Protein AF-A0A835SSF7-F1 (afdb_monomer_lite)

Sequence (180 aa):
MASPNNASATTAGLLLPDEQQIRDIALAAVKESGMYVKDDWVRDFIAESVVADVTDAGPPASGDDCYARFSALLLEQLPQVEDEEVRDFATALAARLAAAIEELAAEQRRLAGSDGEEDQDGPIGGCVMCGRQMPLTFHHLIPRDVHAKYKRRALTAEQLNRGIDVCRPCHSAIHRTYDN

Structure (mmCIF, N/CA/C/O backbone):
data_AF-A0A835SSF7-F1
#
_entry.id   AF-A0A835SSF7-F1
#
loop_
_atom_site.group_PDB
_atom_site.id
_atom_site.type_symbol
_atom_site.label_atom_id
_atom_site.label_alt_id
_atom_site.label_comp_id
_atom_site.label_asym_id
_atom_site.label_entity_id
_atom_site.label_seq_id
_atom_site.pdbx_PDB_ins_code
_atom_site.Cartn_x
_atom_site.Cartn_y
_atom_site.Cartn_z
_atom_site.occupancy
_atom_site.B_iso_or_equiv
_atom_site.auth_seq_id
_atom_site.auth_comp_id
_atom_site.auth_asym_id
_atom_site.auth_atom_id
_atom_site.pdbx_PDB_model_num
ATOM 1 N N . MET A 1 1 ? 10.027 33.181 17.110 1.00 38.50 1 MET A N 1
ATOM 2 C CA . MET A 1 1 ? 8.762 33.246 16.351 1.00 38.50 1 MET A CA 1
ATOM 3 C C . MET A 1 1 ? 8.755 32.051 15.421 1.00 38.50 1 MET A C 1
ATOM 5 O O . MET A 1 1 ? 9.514 32.033 14.463 1.00 38.50 1 MET A O 1
ATOM 9 N N . ALA A 1 2 ? 8.041 31.001 15.822 1.00 34.28 2 ALA A N 1
ATOM 10 C CA . ALA A 1 2 ? 7.960 29.743 15.095 1.00 34.28 2 ALA A CA 1
ATOM 11 C C . ALA A 1 2 ? 7.077 29.917 13.852 1.00 34.28 2 ALA A C 1
ATOM 13 O O . ALA A 1 2 ? 6.010 30.517 13.938 1.00 34.28 2 ALA A O 1
ATOM 14 N N . SER A 1 3 ? 7.525 29.393 12.716 1.00 32.56 3 SER A N 1
ATOM 15 C CA . SER A 1 3 ? 6.658 29.062 11.585 1.00 32.56 3 SER A CA 1
ATOM 16 C C . SER A 1 3 ? 6.584 27.541 11.508 1.00 32.56 3 SER A C 1
ATOM 18 O O . SER A 1 3 ? 7.625 26.923 11.281 1.00 32.56 3 SER A O 1
ATOM 20 N N . PRO A 1 4 ? 5.415 26.915 11.699 1.00 43.25 4 PRO A N 1
ATOM 21 C CA . PRO A 1 4 ? 5.212 25.544 11.276 1.00 43.25 4 PRO A CA 1
ATOM 22 C C . PRO A 1 4 ? 4.753 25.575 9.815 1.00 43.25 4 PRO A C 1
ATOM 24 O O . PRO A 1 4 ? 3.643 26.008 9.509 1.00 43.25 4 PRO A O 1
ATOM 27 N N . ASN A 1 5 ? 5.631 25.164 8.899 1.00 36.44 5 ASN A N 1
ATOM 28 C CA . ASN A 1 5 ? 5.225 24.907 7.524 1.00 36.44 5 ASN A CA 1
ATOM 29 C C . ASN A 1 5 ? 4.523 23.548 7.482 1.00 36.44 5 ASN A C 1
ATOM 31 O O . ASN A 1 5 ? 5.135 22.503 7.689 1.00 36.44 5 ASN A O 1
ATOM 35 N N . ASN A 1 6 ? 3.219 23.631 7.251 1.00 40.03 6 ASN A N 1
ATOM 36 C CA . ASN A 1 6 ? 2.276 22.557 7.007 1.00 40.03 6 ASN A CA 1
ATOM 37 C C . ASN A 1 6 ? 2.721 21.719 5.793 1.00 40.03 6 ASN A C 1
ATOM 39 O O . ASN A 1 6 ? 2.657 22.188 4.655 1.00 40.03 6 ASN A O 1
ATOM 43 N N . ALA A 1 7 ? 3.190 20.496 6.037 1.00 34.00 7 ALA A N 1
ATOM 44 C CA . ALA A 1 7 ? 3.413 19.501 4.998 1.00 34.00 7 ALA A CA 1
ATOM 45 C C . ALA A 1 7 ? 2.107 18.728 4.787 1.00 34.00 7 ALA A C 1
ATOM 47 O O . ALA A 1 7 ? 1.876 17.685 5.390 1.00 34.00 7 ALA A O 1
ATOM 48 N N . SER A 1 8 ? 1.240 19.270 3.933 1.00 39.47 8 SER A N 1
ATOM 49 C CA . SER A 1 8 ? 0.100 18.534 3.395 1.00 39.47 8 SER A CA 1
ATOM 50 C C . SER A 1 8 ? 0.649 17.486 2.422 1.00 39.47 8 SER A C 1
ATOM 52 O O . SER A 1 8 ? 1.007 17.793 1.282 1.00 39.47 8 SER A O 1
ATOM 54 N N . ALA A 1 9 ? 0.832 16.263 2.925 1.00 37.78 9 ALA A N 1
ATOM 55 C CA . ALA A 1 9 ? 1.254 15.119 2.134 1.00 37.78 9 ALA A CA 1
ATOM 56 C C . ALA A 1 9 ? 0.176 14.838 1.081 1.00 37.78 9 ALA A C 1
ATOM 58 O O . ALA A 1 9 ? -0.981 14.574 1.389 1.00 37.78 9 ALA A O 1
ATOM 59 N N . THR A 1 10 ? 0.555 14.989 -0.182 1.00 36.91 10 THR A N 1
ATOM 60 C CA . THR A 1 10 ? -0.329 14.841 -1.333 1.00 36.91 10 THR A CA 1
ATOM 61 C C . THR A 1 10 ? -0.646 13.357 -1.540 1.00 36.91 10 THR A C 1
ATOM 63 O O . THR A 1 10 ? 0.225 12.593 -1.942 1.00 36.91 10 THR A O 1
ATOM 66 N N . THR A 1 11 ? -1.896 12.954 -1.302 1.00 42.88 11 THR A N 1
ATOM 67 C CA . THR A 1 11 ? -2.452 11.587 -1.436 1.00 42.88 11 THR A CA 1
ATOM 68 C C . THR A 1 11 ? -2.562 11.092 -2.891 1.00 42.88 11 THR A C 1
ATOM 70 O O . THR A 1 11 ? -3.341 10.197 -3.203 1.00 42.88 11 THR A O 1
ATOM 73 N N . ALA A 1 12 ? -1.815 11.674 -3.830 1.00 40.75 12 ALA A N 1
ATOM 74 C CA . ALA A 1 12 ? -1.863 11.304 -5.241 1.00 40.75 12 ALA A CA 1
ATOM 75 C C . ALA A 1 12 ? -0.747 10.295 -5.549 1.00 40.75 12 ALA A C 1
ATOM 77 O O . ALA A 1 12 ? 0.349 10.678 -5.953 1.00 40.75 12 ALA A O 1
ATOM 78 N N . GLY A 1 13 ? -1.028 9.006 -5.330 1.00 54.78 13 GLY A N 1
ATOM 79 C CA . GLY A 1 13 ? -0.157 7.902 -5.763 1.00 54.78 13 GLY A CA 1
ATOM 80 C C . GLY A 1 13 ? 0.190 6.853 -4.706 1.00 54.78 13 GLY A C 1
ATOM 81 O O . GLY A 1 13 ? 1.008 5.981 -4.987 1.00 54.78 13 GLY A O 1
ATOM 82 N N . LEU A 1 14 ? -0.396 6.913 -3.506 1.00 61.84 14 LEU A N 1
ATOM 83 C CA . LEU A 1 14 ? -0.206 5.862 -2.509 1.00 61.84 14 LEU A CA 1
ATOM 84 C C . LEU A 1 14 ? -1.109 4.662 -2.824 1.00 61.84 14 LEU A C 1
ATOM 86 O O . LEU A 1 14 ? -2.306 4.827 -3.052 1.00 61.84 14 LEU A O 1
ATOM 90 N N . LEU A 1 15 ? -0.538 3.459 -2.813 1.00 82.69 15 LEU A N 1
ATOM 91 C CA . LEU A 1 15 ? -1.313 2.222 -2.840 1.00 82.69 15 LEU A CA 1
ATOM 92 C C . LEU A 1 15 ? -1.890 1.995 -1.459 1.00 82.69 15 LEU A C 1
ATOM 94 O O . LEU A 1 15 ? -1.161 1.649 -0.530 1.00 82.69 15 LEU A O 1
ATOM 98 N N . LEU A 1 16 ? -3.187 2.221 -1.332 1.00 90.06 16 LEU A N 1
ATOM 99 C CA . LEU A 1 16 ? -3.887 1.942 -0.095 1.00 90.06 16 LEU A CA 1
ATOM 100 C C . LEU A 1 16 ? -4.350 0.484 -0.075 1.00 90.06 16 LEU A C 1
ATOM 102 O O . LEU A 1 16 ? -4.745 -0.034 -1.124 1.00 90.06 16 LEU A O 1
ATOM 106 N N . PRO A 1 17 ? -4.297 -0.173 1.097 1.00 93.88 17 PRO A N 1
ATOM 107 C CA . PRO A 1 17 ? -5.002 -1.427 1.309 1.00 93.88 17 PRO A CA 1
ATOM 108 C C . PRO A 1 17 ? -6.491 -1.259 0.999 1.00 93.88 17 PRO A C 1
ATOM 110 O O . PRO A 1 17 ? -7.037 -0.162 1.130 1.00 93.88 17 PRO A O 1
ATOM 113 N N . ASP A 1 18 ? -7.145 -2.339 0.578 1.00 95.62 18 ASP A N 1
ATOM 114 C CA . ASP A 1 18 ? -8.593 -2.314 0.367 1.00 95.62 18 ASP A CA 1
ATOM 115 C C . ASP A 1 18 ? -9.361 -2.143 1.694 1.00 95.62 18 ASP A C 1
ATOM 117 O O . ASP A 1 18 ? -8.803 -2.284 2.785 1.00 95.62 18 ASP A O 1
ATOM 121 N N . GLU A 1 19 ? -10.657 -1.825 1.616 1.00 96.62 19 GLU A N 1
ATOM 122 C CA . GLU A 1 19 ? -11.491 -1.564 2.800 1.00 96.62 19 GLU A CA 1
ATOM 123 C C . GLU A 1 19 ? -11.484 -2.730 3.801 1.00 96.62 19 GLU A C 1
ATOM 125 O O . GLU A 1 19 ? -11.429 -2.507 5.012 1.00 96.62 19 GLU A O 1
ATOM 130 N N . GLN A 1 20 ? -11.472 -3.978 3.319 1.00 97.00 20 GLN A N 1
ATOM 131 C CA . GLN A 1 20 ? -11.446 -5.155 4.187 1.00 97.00 20 GLN A CA 1
ATOM 132 C C . GLN A 1 20 ? -10.095 -5.285 4.900 1.00 97.00 20 GLN A C 1
ATOM 134 O O . GLN A 1 20 ? -10.051 -5.575 6.096 1.00 97.00 20 GLN A O 1
ATOM 139 N N . GLN A 1 21 ? -8.993 -5.024 4.199 1.00 97.19 21 GLN A N 1
ATOM 140 C CA . GLN A 1 21 ? -7.658 -4.995 4.790 1.00 97.19 21 GLN A CA 1
ATOM 141 C C . GLN A 1 21 ? -7.532 -3.885 5.840 1.00 97.19 21 GLN A C 1
ATOM 143 O O . GLN A 1 21 ? -6.986 -4.131 6.917 1.00 97.19 21 GLN A O 1
ATOM 148 N N . ILE A 1 22 ? -8.060 -2.685 5.569 1.00 97.81 22 ILE A N 1
ATOM 149 C CA . ILE A 1 22 ? -8.071 -1.576 6.537 1.00 97.81 22 ILE A CA 1
ATOM 150 C C . ILE A 1 22 ? -8.879 -1.964 7.782 1.00 97.81 22 ILE A C 1
ATOM 152 O O . ILE A 1 22 ? -8.418 -1.753 8.907 1.00 97.81 22 ILE A O 1
ATOM 156 N N . ARG A 1 23 ? -10.044 -2.593 7.597 1.00 97.81 23 ARG A N 1
ATOM 157 C CA . ARG A 1 23 ? -10.889 -3.092 8.687 1.00 97.81 23 ARG A CA 1
ATOM 158 C C . ARG A 1 23 ? -10.152 -4.102 9.568 1.00 97.81 23 ARG A C 1
ATOM 160 O O . ARG A 1 23 ? -10.137 -3.960 10.791 1.00 97.81 23 ARG A O 1
ATOM 167 N N . ASP A 1 24 ? -9.508 -5.095 8.961 1.00 97.94 24 ASP A N 1
ATOM 168 C CA . ASP A 1 24 ? -8.760 -6.130 9.684 1.00 97.94 24 ASP A CA 1
ATOM 169 C C . ASP A 1 24 ? -7.560 -5.535 10.442 1.00 97.94 24 ASP A C 1
ATOM 171 O O . ASP A 1 24 ? -7.281 -5.913 11.585 1.00 97.94 24 ASP A O 1
ATOM 175 N N . ILE A 1 25 ? -6.885 -4.550 9.840 1.00 97.94 25 ILE A N 1
ATOM 176 C CA . ILE A 1 25 ? -5.813 -3.771 10.469 1.00 97.94 25 ILE A CA 1
ATOM 177 C C . ILE A 1 25 ? -6.328 -3.008 11.696 1.00 97.94 25 ILE A C 1
ATOM 179 O O . ILE A 1 25 ? -5.690 -3.065 12.751 1.00 97.94 25 ILE A O 1
ATOM 183 N N . ALA A 1 26 ? -7.477 -2.337 11.590 1.00 97.19 26 ALA A N 1
ATOM 184 C CA . ALA A 1 26 ? -8.084 -1.601 12.696 1.00 97.19 26 ALA A CA 1
ATOM 185 C C . ALA A 1 26 ? -8.451 -2.531 13.861 1.00 97.19 26 ALA A C 1
ATOM 187 O O . ALA A 1 26 ? -8.097 -2.262 15.010 1.00 97.19 26 ALA A O 1
ATOM 188 N N . LEU A 1 27 ? -9.080 -3.674 13.573 1.00 96.19 27 LEU A N 1
ATOM 189 C CA . LEU A 1 27 ? -9.416 -4.680 14.585 1.00 96.19 27 LEU A CA 1
ATOM 190 C C . LEU A 1 27 ? -8.169 -5.258 15.268 1.00 96.19 27 LEU A C 1
ATOM 192 O O . LEU A 1 27 ? -8.166 -5.474 16.483 1.00 96.19 27 LEU A O 1
ATOM 196 N N . ALA A 1 28 ? -7.097 -5.486 14.508 1.00 96.12 28 ALA A N 1
ATOM 197 C CA . ALA A 1 28 ? -5.822 -5.918 15.064 1.00 96.12 28 ALA A CA 1
ATOM 198 C C . ALA A 1 28 ? -5.194 -4.840 15.965 1.00 96.12 28 ALA A C 1
ATOM 200 O O . ALA A 1 28 ? -4.674 -5.179 17.026 1.00 96.12 28 ALA A O 1
ATOM 201 N N . ALA A 1 29 ? -5.287 -3.561 15.589 1.00 96.31 29 ALA A N 1
ATOM 202 C CA . ALA A 1 29 ? -4.806 -2.451 16.410 1.00 96.31 29 ALA A CA 1
ATOM 203 C C . ALA A 1 29 ? -5.570 -2.338 17.740 1.00 96.31 29 ALA A C 1
ATOM 205 O O . ALA A 1 29 ? -4.935 -2.186 18.780 1.00 96.31 29 ALA A O 1
ATOM 206 N N . VAL A 1 30 ? -6.903 -2.500 17.735 1.00 94.19 30 VAL A N 1
ATOM 207 C CA . VAL A 1 30 ? -7.714 -2.538 18.974 1.00 94.19 30 VAL A CA 1
ATOM 208 C C . VAL A 1 30 ? -7.262 -3.671 19.896 1.00 94.19 30 VAL A C 1
ATOM 210 O O . VAL A 1 30 ? -7.166 -3.498 21.107 1.00 94.19 30 VAL A O 1
ATOM 213 N N . LYS A 1 31 ? -6.975 -4.851 19.336 1.00 91.94 31 LYS A N 1
ATOM 214 C CA . LYS A 1 31 ? -6.536 -6.008 20.126 1.00 91.94 31 LYS A CA 1
ATOM 215 C C . LYS A 1 31 ? -5.163 -5.791 20.768 1.00 91.94 31 LYS A C 1
ATOM 217 O O . LYS A 1 31 ? -4.926 -6.291 21.865 1.00 91.94 31 LYS A O 1
ATOM 222 N N . GLU A 1 32 ? -4.256 -5.106 20.080 1.00 92.25 32 GLU A N 1
ATOM 223 C CA . GLU A 1 32 ? -2.888 -4.889 20.561 1.00 92.25 32 GLU A CA 1
ATOM 224 C C . GLU A 1 32 ? -2.742 -3.734 21.531 1.00 92.25 32 GLU A C 1
ATOM 226 O O . GLU A 1 32 ? -1.882 -3.805 22.404 1.00 92.25 32 GLU A O 1
ATOM 231 N N . SER A 1 33 ? -3.593 -2.716 21.427 1.00 89.75 33 SER A N 1
ATOM 232 C CA . SER A 1 33 ? -3.571 -1.588 22.356 1.00 89.75 33 SER A CA 1
ATOM 233 C C . SER A 1 33 ? -4.027 -1.944 23.768 1.00 89.75 33 SER A C 1
ATOM 235 O O . SER A 1 33 ? -4.029 -1.092 24.646 1.00 89.75 33 SER A O 1
ATOM 237 N N . GLY A 1 34 ? -4.491 -3.178 23.987 1.00 84.38 34 GLY A N 1
ATOM 238 C CA . GLY A 1 34 ? -5.083 -3.595 25.254 1.00 84.38 34 GLY A CA 1
ATOM 239 C C . GLY A 1 34 ? -6.477 -3.018 25.503 1.00 84.38 34 GLY A C 1
ATOM 240 O O . GLY A 1 34 ? -7.089 -3.392 26.502 1.00 84.38 34 GLY A O 1
ATOM 241 N N . MET A 1 35 ? -7.010 -2.199 24.582 1.00 86.94 35 MET A N 1
ATOM 242 C CA . MET A 1 35 ? -8.321 -1.572 24.730 1.00 86.94 35 MET A CA 1
ATOM 243 C C . MET A 1 35 ? -9.412 -2.615 24.947 1.00 86.94 35 MET A C 1
ATOM 245 O O . MET A 1 35 ? -9.729 -3.434 24.075 1.00 86.94 35 MET A O 1
ATOM 249 N N . TYR A 1 36 ? -10.060 -2.535 26.106 1.00 85.50 36 TYR A N 1
ATOM 250 C CA . TYR A 1 36 ? -11.196 -3.387 26.405 1.00 85.50 36 TYR A CA 1
ATOM 251 C C . TYR A 1 36 ? -12.487 -2.831 25.792 1.00 85.50 36 TYR A C 1
ATOM 253 O O . TYR A 1 36 ? -13.174 -1.977 26.360 1.00 85.50 36 TYR A O 1
ATOM 261 N N . VAL A 1 37 ? -12.858 -3.382 24.636 1.00 87.50 37 VAL A N 1
ATOM 262 C CA . VAL A 1 37 ? -14.137 -3.100 23.974 1.00 87.50 37 VAL A CA 1
ATOM 263 C C . VAL A 1 37 ? -15.127 -4.219 24.281 1.00 87.50 37 VAL A C 1
ATOM 265 O O . VAL A 1 37 ? -15.046 -5.307 23.703 1.00 87.50 37 VAL A O 1
ATOM 268 N N . LYS A 1 38 ? -16.052 -3.947 25.210 1.00 83.25 38 LYS A N 1
ATOM 269 C CA . LYS A 1 38 ? -17.056 -4.910 25.688 1.00 83.25 38 LYS A CA 1
ATOM 270 C C . LYS A 1 38 ? -18.063 -5.298 24.607 1.00 83.25 38 LYS A C 1
ATOM 272 O O . LYS A 1 38 ? -18.430 -6.464 24.507 1.00 83.25 38 LYS A O 1
ATOM 277 N N . ASP A 1 39 ? -18.528 -4.311 23.853 1.00 88.62 39 ASP A N 1
ATOM 278 C CA . ASP A 1 39 ? -19.613 -4.472 22.899 1.00 88.62 39 ASP A CA 1
ATOM 279 C C . ASP A 1 39 ? -19.066 -4.634 21.478 1.00 88.62 39 ASP A C 1
ATOM 281 O O . ASP A 1 39 ? -18.350 -3.769 20.972 1.00 88.62 39 ASP A O 1
ATOM 285 N N . ASP A 1 40 ? -19.424 -5.734 20.812 1.00 88.62 40 ASP A N 1
ATOM 286 C CA . ASP A 1 40 ? -18.922 -6.041 19.465 1.00 88.62 40 ASP A CA 1
ATOM 287 C C . ASP A 1 40 ? -19.296 -4.957 18.443 1.00 88.62 40 ASP A C 1
ATOM 289 O O . ASP A 1 40 ? -18.483 -4.615 17.589 1.00 88.62 40 ASP A O 1
ATOM 293 N N . TRP A 1 41 ? -20.470 -4.334 18.594 1.00 90.25 41 TRP A N 1
ATOM 294 C CA . TRP A 1 41 ? -20.903 -3.241 17.722 1.00 90.25 41 TRP A CA 1
ATOM 295 C C . TRP A 1 41 ? -20.036 -1.981 17.864 1.00 90.25 41 TRP A C 1
ATOM 297 O O . TRP A 1 41 ? -19.861 -1.265 16.883 1.00 90.25 41 TRP A O 1
ATOM 307 N N . VAL A 1 42 ? -19.467 -1.712 19.048 1.00 91.38 42 VAL A N 1
ATOM 308 C CA . VAL A 1 42 ? -18.539 -0.583 19.251 1.00 91.38 42 VAL A CA 1
ATOM 309 C C . VAL A 1 42 ? -17.215 -0.878 18.560 1.00 91.38 42 VAL A C 1
ATOM 311 O O . VAL A 1 42 ? -16.635 -0.002 17.923 1.00 91.38 42 VAL A O 1
ATOM 314 N N . ARG A 1 43 ? -16.748 -2.129 18.640 1.00 92.62 43 ARG A N 1
ATOM 315 C CA . ARG A 1 43 ? -15.523 -2.562 17.960 1.00 92.62 43 ARG A CA 1
ATOM 316 C C . ARG A 1 43 ? -15.660 -2.431 16.446 1.00 92.62 43 ARG A C 1
ATOM 318 O O . ARG A 1 43 ? -14.756 -1.908 15.800 1.00 92.62 43 ARG A O 1
ATOM 325 N N . ASP A 1 44 ? -16.798 -2.865 15.912 1.00 94.06 44 ASP A N 1
ATOM 326 C CA . ASP A 1 44 ? -17.123 -2.700 14.499 1.00 94.06 44 ASP A CA 1
ATOM 327 C C . ASP A 1 44 ? -17.231 -1.216 14.133 1.00 94.06 44 ASP A C 1
ATOM 329 O O . ASP A 1 44 ? -16.604 -0.793 13.171 1.00 94.06 44 ASP A O 1
ATOM 333 N N . PHE A 1 45 ? -17.921 -0.396 14.932 1.00 95.69 45 PH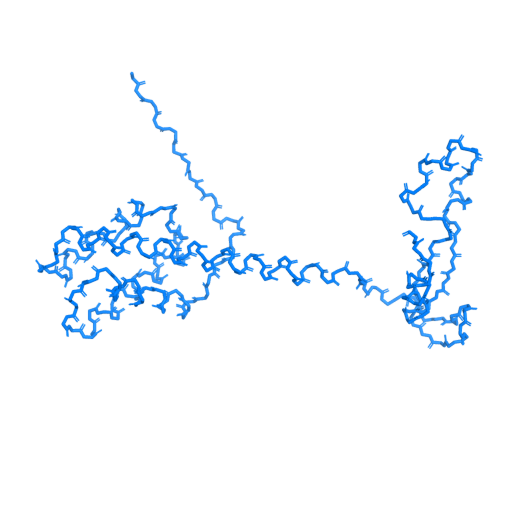E A N 1
ATOM 334 C CA . PHE A 1 45 ? -18.032 1.046 14.688 1.00 95.69 45 PHE A CA 1
ATOM 335 C C . PHE A 1 45 ? -16.667 1.749 14.608 1.00 95.69 45 PHE A C 1
ATOM 337 O O . PHE A 1 45 ? -16.453 2.583 13.727 1.00 95.69 45 PHE A O 1
ATOM 344 N N . ILE A 1 46 ? -15.726 1.398 15.492 1.00 95.00 46 ILE A N 1
ATOM 345 C CA . ILE A 1 46 ? -14.352 1.920 15.449 1.00 95.00 46 ILE A CA 1
ATOM 346 C C . ILE A 1 46 ? -13.668 1.507 14.143 1.00 95.00 46 ILE A C 1
ATOM 348 O O . ILE A 1 46 ? -13.074 2.352 13.477 1.00 95.00 46 ILE A O 1
ATOM 352 N N . ALA A 1 47 ? -13.769 0.233 13.756 1.00 96.56 47 ALA A N 1
ATOM 353 C CA . ALA A 1 47 ? -13.157 -0.260 12.526 1.00 96.56 47 ALA A CA 1
ATOM 354 C C . ALA A 1 47 ? -13.736 0.430 11.279 1.00 96.56 47 ALA A C 1
ATOM 356 O O . ALA A 1 47 ? -12.968 0.893 10.442 1.00 96.56 47 ALA A O 1
ATOM 357 N N . GLU A 1 48 ? -15.060 0.581 11.189 1.00 97.50 48 GLU A N 1
ATOM 358 C CA . GLU A 1 48 ? -15.714 1.293 10.080 1.00 97.50 48 GLU A CA 1
ATOM 359 C C . GLU A 1 48 ? -15.333 2.784 10.045 1.00 97.50 48 GLU A C 1
ATOM 361 O O . GLU A 1 48 ? -15.143 3.355 8.973 1.00 97.50 48 GLU A O 1
ATOM 366 N N . SER A 1 49 ? -15.153 3.417 11.211 1.00 97.38 49 SER A N 1
ATOM 367 C CA . SER A 1 49 ? -14.689 4.810 11.296 1.00 97.38 49 SER A CA 1
ATOM 368 C C . SER A 1 49 ? -13.258 4.969 10.776 1.00 97.38 49 SER A C 1
ATOM 370 O O . SER A 1 49 ? -12.952 5.948 10.099 1.00 97.38 49 SER A O 1
ATOM 372 N N . VAL A 1 50 ? -12.385 3.996 11.061 1.00 97.81 50 VAL A N 1
ATOM 373 C CA . VAL A 1 50 ? -11.018 3.961 10.524 1.00 97.81 50 VAL A CA 1
ATOM 374 C C . VAL A 1 50 ? -11.029 3.740 9.016 1.00 97.81 50 VAL A C 1
ATOM 376 O O . VAL A 1 50 ? -10.293 4.427 8.314 1.00 97.81 50 VAL A O 1
ATOM 379 N N . VAL A 1 51 ? -11.856 2.815 8.513 1.00 97.88 51 VAL A N 1
ATOM 380 C CA . VAL A 1 51 ? -12.006 2.584 7.068 1.00 97.88 51 VAL A CA 1
ATOM 381 C C . VAL A 1 51 ? -12.382 3.888 6.376 1.00 97.88 51 VAL A C 1
ATOM 383 O O . VAL A 1 51 ? -11.631 4.325 5.511 1.00 97.88 51 VAL A O 1
ATOM 386 N N . ALA A 1 52 ? -13.456 4.546 6.823 1.00 96.75 52 ALA A N 1
ATOM 387 C CA . ALA A 1 52 ? -13.935 5.792 6.232 1.00 96.75 52 ALA A CA 1
ATOM 388 C C . ALA A 1 52 ? -12.877 6.912 6.249 1.00 96.75 52 ALA A C 1
ATOM 390 O O . ALA A 1 52 ? -12.643 7.562 5.232 1.00 96.75 52 ALA A O 1
ATOM 391 N N . ASP A 1 53 ? -12.200 7.126 7.382 1.00 97.44 53 ASP A N 1
ATOM 392 C CA . ASP A 1 53 ? -11.172 8.168 7.497 1.00 97.44 53 ASP A CA 1
ATOM 393 C C . ASP A 1 53 ? -9.954 7.885 6.603 1.00 97.44 53 ASP A C 1
ATOM 395 O O . ASP A 1 53 ? -9.468 8.781 5.911 1.00 97.44 53 ASP A O 1
ATOM 399 N N . VAL A 1 54 ? -9.481 6.636 6.555 1.00 95.56 54 VAL A N 1
ATOM 400 C CA . VAL A 1 54 ? -8.324 6.259 5.730 1.00 95.56 54 VAL A CA 1
ATOM 401 C C . VAL A 1 54 ? -8.658 6.320 4.239 1.00 95.56 54 VAL A C 1
ATOM 403 O O . VAL A 1 54 ? -7.809 6.747 3.453 1.00 95.56 54 VAL A O 1
ATOM 406 N N . THR A 1 55 ? -9.870 5.933 3.831 1.00 94.38 55 THR A N 1
ATOM 407 C CA . THR A 1 55 ? -10.300 6.027 2.428 1.00 94.38 55 THR A CA 1
ATOM 408 C C . THR A 1 55 ? -10.497 7.471 1.979 1.00 94.38 55 THR A C 1
ATOM 410 O O . THR A 1 55 ? -10.111 7.808 0.860 1.00 94.38 55 THR A O 1
ATOM 413 N N . ASP A 1 56 ? -11.043 8.335 2.841 1.00 93.88 56 ASP A N 1
ATOM 414 C CA . ASP A 1 56 ? -11.368 9.720 2.482 1.00 93.88 56 ASP A CA 1
ATOM 415 C C . ASP A 1 56 ? -10.163 10.663 2.613 1.00 93.88 56 ASP A C 1
ATOM 417 O O . ASP A 1 56 ? -9.901 11.486 1.731 1.00 93.88 56 ASP A O 1
ATOM 421 N N . ALA A 1 57 ? -9.420 10.560 3.717 1.00 93.38 57 ALA A N 1
ATOM 422 C CA . ALA A 1 57 ? -8.337 11.477 4.070 1.00 93.38 57 ALA A CA 1
ATOM 423 C C . ALA A 1 57 ? -6.934 10.885 3.851 1.00 93.38 57 ALA A C 1
ATOM 425 O O . ALA A 1 57 ? -5.933 11.578 4.070 1.00 93.38 57 ALA A O 1
ATOM 426 N N . GLY A 1 58 ? -6.836 9.625 3.422 1.00 93.38 58 GLY A N 1
ATOM 427 C CA . GLY A 1 58 ? -5.576 8.892 3.332 1.00 93.38 58 GLY A CA 1
ATOM 428 C C . GLY A 1 58 ? -5.085 8.379 4.694 1.00 93.38 58 GLY A C 1
ATOM 429 O O . GLY A 1 58 ? -5.668 8.694 5.733 1.00 93.38 58 GLY A O 1
ATOM 430 N N . PRO A 1 59 ? -3.996 7.594 4.715 1.00 94.19 59 PRO A N 1
ATOM 431 C CA . PRO A 1 59 ? -3.492 6.958 5.922 1.00 94.19 59 PRO A CA 1
ATOM 432 C C . PRO A 1 59 ? -2.841 8.000 6.841 1.00 94.19 59 PRO A C 1
ATOM 434 O O . PRO A 1 59 ? -2.216 8.943 6.342 1.00 94.19 59 PRO A O 1
ATOM 437 N N . PRO A 1 60 ? -2.940 7.832 8.170 1.00 94.88 60 PRO A N 1
ATOM 438 C CA . PRO A 1 60 ? -2.286 8.730 9.106 1.00 94.88 60 PRO A CA 1
ATOM 439 C C . PRO A 1 60 ? -0.765 8.684 8.921 1.00 94.88 60 PRO A C 1
ATOM 441 O O . PRO A 1 60 ? -0.174 7.618 8.743 1.00 94.88 60 PRO A O 1
ATOM 444 N N . ALA A 1 61 ? -0.118 9.847 8.986 1.00 93.31 61 ALA A N 1
ATOM 445 C CA . ALA A 1 61 ? 1.320 9.975 8.746 1.00 93.31 61 ALA A CA 1
ATOM 446 C C . ALA A 1 61 ? 2.181 9.437 9.905 1.00 93.31 61 ALA A C 1
ATOM 448 O O . ALA A 1 61 ? 3.363 9.139 9.725 1.00 93.31 61 ALA A O 1
ATOM 449 N N . SER A 1 62 ? 1.615 9.356 11.109 1.00 96.00 62 SER A N 1
ATOM 450 C CA . SER A 1 62 ? 2.286 8.892 12.324 1.00 96.00 62 SER A CA 1
ATOM 451 C C . SER A 1 62 ? 1.268 8.457 13.382 1.00 96.00 62 SER A C 1
ATOM 453 O O . SER A 1 62 ? 0.067 8.686 13.233 1.00 96.00 62 SER A O 1
ATOM 455 N N . GLY A 1 63 ? 1.750 7.873 14.484 1.00 95.94 63 GLY A N 1
ATOM 456 C CA . GLY A 1 63 ? 0.911 7.596 15.654 1.00 95.94 63 GLY A CA 1
ATOM 457 C C . GLY A 1 63 ? 0.269 8.860 16.241 1.00 95.94 63 GLY A C 1
ATOM 458 O O . GLY A 1 63 ? -0.900 8.825 16.601 1.00 95.94 63 GLY A O 1
ATOM 459 N N . ASP A 1 64 ? 0.978 9.995 16.262 1.00 97.38 64 ASP A N 1
ATOM 460 C CA . ASP A 1 64 ? 0.436 11.269 16.763 1.00 97.38 64 ASP A CA 1
ATOM 461 C C . ASP A 1 64 ? -0.678 11.829 15.863 1.00 97.38 64 ASP A C 1
ATOM 463 O O . ASP A 1 64 ? -1.686 12.326 16.364 1.00 97.38 64 ASP A O 1
ATOM 467 N N . ASP A 1 65 ? -0.521 11.725 14.539 1.00 96.94 65 ASP A N 1
ATOM 468 C CA . ASP A 1 65 ? -1.561 12.104 13.571 1.00 96.94 65 ASP A CA 1
ATOM 469 C C . ASP A 1 65 ? -2.787 11.187 13.700 1.00 96.94 65 ASP A C 1
ATOM 471 O O . ASP A 1 65 ? -3.924 11.648 13.792 1.00 96.94 65 ASP A O 1
ATOM 475 N N . CYS A 1 66 ? -2.553 9.878 13.834 1.00 97.19 66 CYS A N 1
ATOM 476 C CA . CYS A 1 66 ? -3.603 8.898 14.094 1.00 97.19 66 CYS A CA 1
ATOM 477 C C . CYS A 1 66 ? -4.346 9.194 15.409 1.00 97.19 66 CYS A C 1
ATOM 479 O O . CYS A 1 66 ? -5.575 9.149 15.463 1.00 97.19 66 CYS A O 1
ATOM 481 N N . TYR A 1 67 ? -3.622 9.553 16.471 1.00 97.94 67 TYR A N 1
ATOM 482 C CA . TYR A 1 67 ? -4.214 9.932 17.751 1.00 97.94 67 TYR A CA 1
ATOM 483 C C . TYR A 1 67 ? -5.063 11.200 17.599 1.00 97.94 67 TYR A C 1
ATOM 485 O O . TYR A 1 67 ? -6.191 11.248 18.089 1.00 97.94 67 TYR A O 1
ATOM 493 N N . ALA A 1 68 ? -4.572 12.214 16.881 1.00 97.50 68 ALA A N 1
ATOM 494 C CA . ALA A 1 68 ? -5.320 13.445 16.633 1.00 97.50 68 ALA A CA 1
ATOM 495 C C . ALA A 1 68 ? -6.629 13.201 15.858 1.00 97.50 68 ALA A C 1
ATOM 497 O O . ALA A 1 68 ? -7.624 13.872 16.130 1.00 97.50 68 ALA A O 1
ATOM 498 N N . ARG A 1 69 ? -6.645 12.226 14.940 1.00 97.38 69 ARG A N 1
ATOM 499 C CA . ARG A 1 69 ? -7.828 11.852 14.150 1.00 97.38 69 ARG A CA 1
ATOM 500 C C . ARG A 1 69 ? -8.884 11.090 14.953 1.00 97.38 69 ARG A C 1
ATOM 502 O O . ARG A 1 69 ? -10.068 11.386 14.823 1.00 97.38 69 ARG A O 1
ATOM 509 N N . PHE A 1 70 ? -8.476 10.139 15.798 1.00 97.19 70 PHE A N 1
ATOM 510 C CA . PHE A 1 70 ? -9.415 9.187 16.414 1.00 97.19 70 PHE A CA 1
ATOM 511 C C . PHE A 1 70 ? -9.636 9.357 17.922 1.00 97.19 70 PHE A C 1
ATOM 513 O O . PHE A 1 70 ? -10.606 8.810 18.443 1.00 97.19 70 PHE A O 1
ATOM 520 N N . SER A 1 71 ? -8.795 10.109 18.640 1.00 96.38 71 SER A N 1
ATOM 521 C CA . SER A 1 71 ? -8.888 10.226 20.109 1.00 96.38 71 SER A CA 1
ATOM 522 C C . SER A 1 71 ? -10.245 10.733 20.595 1.00 96.38 71 SER A C 1
ATOM 524 O O . SER A 1 71 ? -10.820 10.144 21.505 1.00 96.38 71 SER A O 1
ATOM 526 N N . ALA A 1 72 ? -10.794 11.776 19.965 1.00 95.44 72 ALA A N 1
ATOM 527 C CA . ALA A 1 72 ? -12.101 12.318 20.336 1.00 95.44 72 ALA A CA 1
ATOM 528 C C . ALA A 1 72 ? -13.222 11.277 20.183 1.00 95.44 72 ALA A C 1
ATOM 530 O O . ALA A 1 72 ? -14.028 11.106 21.096 1.00 95.44 72 ALA A O 1
ATOM 531 N N . LEU A 1 73 ? -13.228 10.543 19.064 1.00 95.06 73 LEU A N 1
ATOM 532 C CA . LEU A 1 73 ? -14.199 9.481 18.802 1.00 95.06 73 LEU A CA 1
ATOM 533 C C . LEU A 1 73 ? -14.055 8.340 19.814 1.00 95.06 73 LEU A C 1
ATOM 535 O O . LEU A 1 73 ? -15.051 7.870 20.355 1.00 95.06 73 LEU A O 1
ATOM 539 N N . LEU A 1 74 ? -12.828 7.907 20.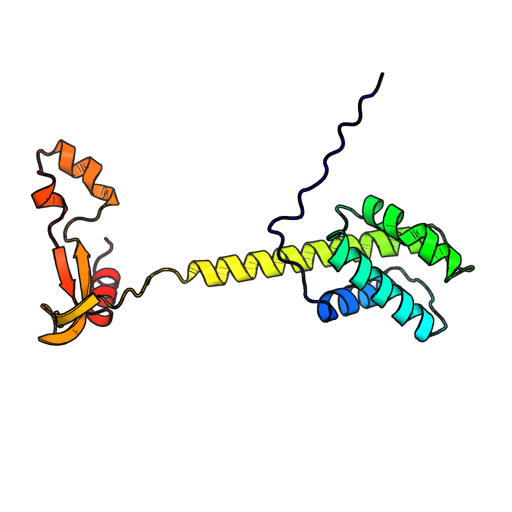106 1.00 94.06 74 LEU A N 1
ATOM 540 C CA . LEU A 1 74 ? -12.579 6.800 21.032 1.00 94.06 74 LEU A CA 1
ATOM 541 C C . LEU A 1 74 ? -12.972 7.147 22.468 1.00 94.06 74 LEU A C 1
ATOM 543 O O . LEU A 1 74 ? -13.630 6.341 23.114 1.00 94.06 74 LEU A O 1
ATOM 547 N N . LEU A 1 75 ? -12.646 8.351 22.944 1.00 93.12 75 LEU A N 1
ATOM 548 C CA . LEU A 1 75 ? -13.043 8.819 24.276 1.00 93.12 75 LEU A CA 1
ATOM 549 C C . LEU A 1 75 ? -14.566 8.981 24.407 1.00 93.12 75 LEU A C 1
ATOM 551 O O . LEU A 1 75 ? -15.115 8.790 25.491 1.00 93.12 75 LEU A O 1
ATOM 555 N N . GLU A 1 76 ? -15.261 9.315 23.315 1.00 92.81 76 GLU A N 1
ATOM 556 C CA . GLU A 1 76 ? -16.724 9.396 23.293 1.00 92.81 76 GLU A CA 1
ATOM 557 C C . GLU A 1 76 ? -17.381 8.006 23.309 1.00 92.81 76 GLU A C 1
ATOM 559 O O . GLU A 1 76 ? -18.332 7.782 24.060 1.00 92.81 76 GLU A O 1
ATOM 564 N N . GLN A 1 77 ? -16.877 7.063 22.506 1.00 92.44 77 GLN A N 1
ATOM 565 C CA . GLN A 1 77 ? -17.462 5.721 22.379 1.00 92.44 77 GLN A CA 1
ATOM 566 C C . GLN A 1 77 ? -17.023 4.748 23.483 1.00 92.44 77 GLN A C 1
ATOM 568 O O . GLN A 1 77 ? -17.722 3.771 23.758 1.00 92.44 77 GLN A O 1
ATOM 573 N N . LEU A 1 78 ? -15.885 4.999 24.132 1.00 91.50 78 LEU A N 1
ATOM 574 C CA . LEU A 1 78 ? -15.335 4.188 25.217 1.00 91.50 78 LEU A CA 1
ATOM 575 C C . LEU A 1 78 ? -15.037 5.079 26.432 1.00 91.50 78 LEU A C 1
ATOM 577 O O . LEU A 1 78 ? -13.883 5.405 26.683 1.00 91.50 78 LEU A O 1
ATOM 581 N N . PRO A 1 79 ? -16.039 5.448 27.246 1.00 87.56 79 PRO A N 1
ATOM 582 C CA . PRO A 1 79 ? -15.832 6.349 28.384 1.00 87.56 79 PRO A CA 1
ATOM 583 C C . PRO A 1 79 ? -14.841 5.830 29.438 1.00 87.56 79 PRO A C 1
ATOM 585 O O . PRO A 1 79 ? -14.368 6.600 30.268 1.00 87.56 79 PRO A O 1
ATOM 588 N N . GLN A 1 80 ? -14.586 4.518 29.448 1.00 89.56 80 GLN A N 1
ATOM 589 C CA . GLN A 1 80 ? -13.637 3.853 30.339 1.00 89.56 80 GLN A CA 1
ATOM 590 C C . GLN A 1 80 ? -12.218 3.720 29.771 1.00 89.56 80 GLN A C 1
ATOM 592 O O . GLN A 1 80 ? -11.388 3.118 30.444 1.00 89.56 80 GLN A O 1
ATOM 597 N N . VAL A 1 81 ? -11.965 4.163 28.535 1.00 93.06 81 VAL A N 1
ATOM 598 C CA . VAL A 1 81 ? -10.639 4.041 27.919 1.00 93.06 81 VAL A CA 1
ATOM 599 C C . VAL A 1 81 ? -9.685 5.078 28.500 1.00 93.06 81 VAL A C 1
ATOM 601 O O . VAL A 1 81 ? -10.029 6.255 28.625 1.00 93.06 81 VAL A O 1
ATOM 604 N N . GLU A 1 82 ? -8.476 4.650 28.831 1.00 93.75 82 GLU A N 1
ATOM 605 C CA . GLU A 1 82 ? -7.413 5.538 29.287 1.00 93.75 82 GLU A CA 1
ATOM 606 C C . GLU A 1 82 ? -6.670 6.159 28.089 1.00 93.75 82 GLU A C 1
ATOM 608 O O . GLU A 1 82 ? -6.552 5.559 27.019 1.00 93.75 82 GLU A O 1
ATOM 613 N N . ASP A 1 83 ? -6.117 7.367 28.261 1.00 93.94 83 ASP A N 1
ATOM 614 C CA . ASP A 1 83 ? -5.399 8.076 27.182 1.00 93.94 83 ASP A CA 1
ATOM 615 C C . ASP A 1 83 ? -4.226 7.261 26.616 1.00 93.94 83 ASP A C 1
ATOM 617 O O . ASP A 1 83 ? -3.941 7.304 25.420 1.00 93.94 83 ASP A O 1
ATOM 621 N N . GLU A 1 84 ? -3.557 6.497 27.481 1.00 94.44 84 GLU A N 1
ATOM 622 C CA . GLU A 1 84 ? -2.456 5.609 27.108 1.00 94.44 84 GLU A CA 1
ATOM 623 C C . GLU A 1 84 ? -2.927 4.504 26.149 1.00 94.44 84 GLU A C 1
ATOM 625 O O . GLU A 1 84 ? -2.307 4.303 25.109 1.00 94.44 84 GLU A O 1
ATOM 630 N N . GLU A 1 85 ? -4.089 3.891 26.397 1.00 95.31 85 GLU A N 1
ATOM 631 C CA . GLU A 1 85 ? -4.659 2.860 25.517 1.00 95.31 85 GLU A CA 1
ATOM 632 C C . GLU A 1 85 ? -5.057 3.436 24.144 1.00 95.31 85 GLU A C 1
ATOM 634 O O . GLU A 1 85 ? -4.910 2.781 23.106 1.00 95.31 85 GLU A O 1
ATOM 639 N N . VAL A 1 86 ? -5.530 4.689 24.112 1.00 96.31 86 VAL A N 1
ATOM 640 C CA . VAL A 1 86 ? -5.831 5.414 22.865 1.00 96.31 86 VAL A CA 1
ATOM 641 C C . VAL A 1 86 ? -4.548 5.687 22.072 1.00 96.31 86 VAL A C 1
ATOM 643 O O . VAL A 1 86 ? -4.532 5.523 20.848 1.00 96.31 86 VAL A O 1
ATOM 646 N N . ARG A 1 87 ? -3.457 6.076 22.743 1.00 96.81 87 ARG A N 1
ATOM 647 C CA . ARG A 1 87 ? -2.139 6.275 22.109 1.00 96.81 87 ARG A CA 1
ATOM 648 C C . ARG A 1 87 ? -1.546 4.976 21.590 1.00 96.81 87 ARG A C 1
ATOM 650 O O . ARG A 1 87 ? -0.997 4.970 20.485 1.00 96.81 87 ARG A O 1
ATOM 657 N N . ASP A 1 88 ? -1.683 3.894 22.343 1.00 97.50 88 ASP A N 1
ATOM 658 C CA . ASP A 1 88 ? -1.209 2.576 21.937 1.00 97.50 88 ASP A CA 1
ATOM 659 C C . ASP A 1 88 ? -1.950 2.096 20.690 1.00 97.50 88 ASP A C 1
ATOM 661 O O . ASP A 1 88 ? -1.326 1.632 19.735 1.00 97.50 88 ASP A O 1
ATOM 665 N N . PHE A 1 89 ? -3.266 2.309 20.625 1.00 97.19 89 PHE A N 1
ATOM 666 C CA . PHE A 1 89 ? -4.046 2.037 19.419 1.00 97.19 89 PHE A CA 1
ATOM 667 C C . PHE A 1 89 ? -3.623 2.888 18.238 1.00 97.19 89 PHE A C 1
ATOM 669 O O . PHE A 1 89 ? -3.408 2.351 17.155 1.00 97.19 89 PHE A O 1
ATOM 676 N N . ALA A 1 90 ? -3.477 4.196 18.436 1.00 97.81 90 ALA A N 1
ATOM 677 C CA . ALA A 1 90 ? -3.072 5.099 17.371 1.00 97.81 90 ALA A CA 1
ATOM 678 C C . ALA A 1 90 ? -1.693 4.722 16.806 1.00 97.81 90 ALA A C 1
ATOM 680 O O . ALA A 1 90 ? -1.487 4.697 15.591 1.00 97.81 90 ALA A O 1
ATOM 681 N N . THR A 1 91 ? -0.763 4.350 17.687 1.00 97.75 91 THR A N 1
ATOM 682 C CA . THR A 1 91 ? 0.571 3.869 17.317 1.00 97.75 91 THR A CA 1
ATOM 683 C C . THR A 1 91 ? 0.494 2.540 16.566 1.00 97.75 91 THR A C 1
ATOM 685 O O . THR A 1 91 ? 1.093 2.401 15.497 1.00 97.75 91 THR A O 1
ATOM 688 N N . ALA A 1 92 ? -0.272 1.575 17.081 1.00 97.62 92 ALA A N 1
ATOM 689 C CA . ALA A 1 92 ? -0.440 0.260 16.470 1.00 97.62 92 ALA A CA 1
ATOM 690 C C . ALA A 1 92 ? -1.130 0.334 15.100 1.00 97.62 92 ALA A C 1
ATOM 692 O O . ALA A 1 92 ? -0.742 -0.389 14.179 1.00 97.62 92 ALA A O 1
ATOM 693 N N . LEU A 1 93 ? -2.131 1.204 14.952 1.00 98.12 93 LEU A N 1
ATOM 694 C CA . LEU A 1 93 ? -2.865 1.417 13.710 1.00 98.12 93 LEU A CA 1
ATOM 695 C C . LEU A 1 93 ? -1.973 2.064 12.647 1.00 98.12 93 LEU A C 1
ATOM 697 O O . LEU A 1 93 ? -1.851 1.526 11.546 1.00 98.12 93 LEU A O 1
ATOM 701 N N . ALA A 1 94 ? -1.292 3.163 12.986 1.00 97.75 94 ALA A N 1
ATOM 702 C CA . ALA A 1 94 ? -0.387 3.844 12.063 1.00 97.75 94 ALA A CA 1
ATOM 703 C C . ALA A 1 94 ? 0.743 2.917 11.583 1.00 97.75 94 ALA A C 1
ATOM 705 O O . ALA A 1 94 ? 1.013 2.839 10.384 1.00 97.75 94 ALA A O 1
ATOM 706 N N . ALA A 1 95 ? 1.359 2.156 12.496 1.00 97.19 95 ALA A N 1
ATOM 707 C CA . ALA A 1 95 ? 2.425 1.215 12.154 1.00 97.19 95 ALA A CA 1
ATOM 708 C C . ALA A 1 95 ? 1.947 0.102 11.204 1.00 97.19 95 ALA A C 1
ATOM 710 O O . ALA A 1 95 ? 2.650 -0.251 10.258 1.00 97.19 95 ALA A O 1
ATOM 711 N N . ARG A 1 96 ? 0.739 -0.433 11.421 1.00 97.56 96 ARG A N 1
ATOM 712 C CA . ARG A 1 96 ? 0.152 -1.467 10.555 1.00 97.56 96 ARG A CA 1
ATOM 713 C C . ARG A 1 96 ? -0.198 -0.962 9.173 1.00 97.56 96 ARG A C 1
ATOM 715 O O . ARG A 1 96 ? 0.101 -1.645 8.198 1.00 97.56 96 ARG A O 1
ATOM 722 N N . LEU A 1 97 ? -0.835 0.204 9.092 1.00 97.56 97 LEU A N 1
ATOM 723 C CA . LEU A 1 97 ? -1.178 0.811 7.811 1.00 97.56 97 LEU A CA 1
ATOM 724 C C . LEU A 1 97 ? 0.093 1.093 7.010 1.00 97.56 97 LEU A C 1
ATOM 726 O O . LEU A 1 97 ? 0.168 0.701 5.849 1.00 97.56 97 LEU A O 1
ATOM 730 N N . ALA A 1 98 ? 1.120 1.668 7.645 1.00 95.88 98 ALA A N 1
ATOM 731 C CA . ALA A 1 98 ? 2.415 1.895 7.010 1.00 95.88 98 ALA A CA 1
ATOM 732 C C . ALA A 1 98 ? 3.035 0.590 6.483 1.00 95.88 98 ALA A C 1
ATOM 734 O O . ALA A 1 98 ? 3.401 0.520 5.312 1.00 95.88 98 ALA A O 1
ATOM 735 N N . ALA A 1 99 ? 3.077 -0.467 7.301 1.00 95.75 99 ALA A N 1
ATOM 736 C CA . ALA A 1 99 ? 3.614 -1.764 6.886 1.00 95.75 99 ALA A CA 1
ATOM 737 C C . ALA A 1 99 ? 2.819 -2.394 5.726 1.00 95.75 99 ALA A C 1
ATOM 739 O O . ALA A 1 99 ? 3.410 -2.936 4.793 1.00 95.75 99 ALA A O 1
ATOM 740 N N . ALA A 1 100 ? 1.487 -2.302 5.751 1.00 96.00 100 ALA A N 1
ATOM 741 C CA . ALA A 1 100 ? 0.635 -2.815 4.680 1.00 96.00 100 ALA A CA 1
ATOM 742 C C . ALA A 1 100 ? 0.863 -2.064 3.358 1.00 96.00 100 ALA A C 1
ATOM 744 O O . ALA A 1 100 ? 0.988 -2.685 2.304 1.00 96.00 100 ALA A O 1
ATOM 745 N N . ILE A 1 101 ? 0.983 -0.735 3.416 1.00 95.06 101 ILE A N 1
ATOM 746 C CA . ILE A 1 101 ? 1.294 0.111 2.255 1.00 95.06 101 ILE A CA 1
ATOM 747 C C . ILE A 1 101 ? 2.685 -0.221 1.697 1.00 95.06 101 ILE A C 1
ATOM 749 O O . ILE A 1 101 ? 2.857 -0.328 0.481 1.00 95.06 101 ILE A O 1
ATOM 753 N N . GLU A 1 102 ? 3.682 -0.411 2.564 1.00 93.19 102 GLU A N 1
ATOM 754 C CA . GLU A 1 102 ? 5.034 -0.798 2.152 1.00 93.19 102 GLU A CA 1
ATOM 755 C C . GLU A 1 102 ? 5.060 -2.161 1.453 1.00 93.19 102 GLU A C 1
ATOM 757 O O . GLU A 1 102 ? 5.732 -2.293 0.424 1.00 93.19 102 GLU A O 1
ATOM 762 N N . GLU A 1 103 ? 4.311 -3.147 1.958 1.00 93.62 103 GLU A N 1
ATOM 763 C CA . GLU A 1 103 ? 4.212 -4.469 1.333 1.00 93.62 103 GLU A CA 1
ATOM 764 C C . GLU A 1 103 ? 3.501 -4.395 -0.024 1.00 93.62 103 GLU A C 1
ATOM 766 O O . GLU A 1 103 ? 4.000 -4.954 -1.000 1.00 93.62 103 GLU A O 1
ATOM 771 N N . LEU A 1 104 ? 2.404 -3.637 -0.138 1.00 92.31 104 LEU A N 1
ATOM 772 C CA . LEU A 1 104 ? 1.724 -3.408 -1.420 1.00 92.31 104 LEU A CA 1
ATOM 773 C C . LEU A 1 104 ? 2.650 -2.736 -2.440 1.00 92.31 104 LEU A C 1
ATOM 775 O O . LEU A 1 104 ? 2.719 -3.144 -3.602 1.00 92.31 104 LEU A O 1
ATOM 779 N N . ALA A 1 105 ? 3.414 -1.733 -2.007 1.00 90.12 105 ALA A N 1
ATOM 780 C CA . ALA A 1 105 ? 4.397 -1.073 -2.854 1.00 90.12 105 ALA A CA 1
ATOM 781 C C . ALA A 1 105 ? 5.553 -2.011 -3.238 1.00 90.12 105 ALA A C 1
ATOM 783 O O . ALA A 1 105 ? 6.072 -1.929 -4.354 1.00 90.12 105 ALA A O 1
ATOM 784 N N . ALA A 1 106 ? 5.981 -2.899 -2.337 1.00 88.00 106 ALA A N 1
ATOM 785 C CA . ALA A 1 106 ? 6.983 -3.917 -2.633 1.00 88.00 106 ALA A CA 1
ATOM 786 C C . ALA A 1 106 ? 6.470 -4.926 -3.661 1.00 88.00 106 ALA A C 1
ATOM 788 O O . ALA A 1 106 ? 7.193 -5.227 -4.610 1.00 88.00 106 ALA A O 1
ATOM 789 N N . GLU A 1 107 ? 5.228 -5.381 -3.526 1.00 88.56 107 GLU A N 1
ATOM 790 C CA . GLU A 1 107 ? 4.600 -6.299 -4.469 1.00 88.56 107 GLU A CA 1
ATOM 791 C C . GLU A 1 107 ? 4.473 -5.678 -5.860 1.00 88.56 107 GLU A C 1
ATOM 793 O O . GLU A 1 107 ? 4.881 -6.286 -6.847 1.00 88.56 107 GLU A O 1
ATOM 798 N N . GLN A 1 108 ? 4.045 -4.416 -5.955 1.00 84.81 108 GLN A N 1
ATOM 799 C CA . GLN A 1 108 ? 4.036 -3.723 -7.243 1.00 84.81 108 GLN A CA 1
ATOM 800 C C . GLN A 1 108 ? 5.422 -3.607 -7.871 1.00 84.81 108 GLN A C 1
ATOM 802 O O . GLN A 1 108 ? 5.551 -3.795 -9.077 1.00 84.81 108 GLN A O 1
ATOM 807 N N . ARG A 1 109 ? 6.474 -3.354 -7.082 1.00 85.00 109 ARG A N 1
ATOM 808 C CA . ARG A 1 109 ? 7.852 -3.365 -7.601 1.00 85.00 109 ARG A CA 1
ATOM 809 C C . ARG A 1 109 ? 8.281 -4.751 -8.083 1.00 85.00 109 ARG A C 1
ATOM 811 O O . ARG A 1 109 ? 9.009 -4.829 -9.068 1.00 85.00 109 ARG A O 1
ATOM 818 N N . ARG A 1 110 ? 7.853 -5.833 -7.420 1.00 83.94 110 ARG A N 1
ATOM 819 C CA . ARG A 1 110 ? 8.127 -7.215 -7.860 1.00 83.94 110 ARG A CA 1
ATOM 820 C C . ARG A 1 110 ? 7.426 -7.515 -9.187 1.00 83.94 110 ARG A C 1
ATOM 822 O O . ARG A 1 110 ? 8.055 -8.075 -10.078 1.00 83.94 110 ARG A O 1
ATOM 829 N N . LEU A 1 111 ? 6.169 -7.092 -9.331 1.00 77.69 111 LEU A N 1
ATOM 830 C CA . LEU A 1 111 ? 5.375 -7.272 -10.550 1.00 77.69 111 LEU A CA 1
ATOM 831 C C . LEU A 1 111 ? 5.894 -6.411 -11.713 1.00 77.69 111 LEU A C 1
ATOM 833 O O . LEU A 1 111 ? 6.083 -6.930 -12.809 1.00 77.69 111 LEU A O 1
ATOM 837 N N . ALA A 1 112 ? 6.217 -5.139 -11.470 1.00 70.69 112 ALA A N 1
ATOM 838 C CA . ALA A 1 112 ? 6.851 -4.254 -12.455 1.00 70.69 112 ALA A CA 1
ATOM 839 C C . ALA A 1 112 ? 8.283 -4.705 -12.813 1.00 70.69 112 ALA A C 1
ATOM 841 O O . ALA A 1 112 ? 8.775 -4.481 -13.911 1.00 70.69 112 ALA A O 1
ATOM 842 N N . GLY A 1 113 ? 8.961 -5.419 -11.908 1.00 56.38 113 GLY A N 1
ATOM 843 C CA . GLY A 1 113 ? 10.234 -6.089 -12.179 1.00 56.38 113 GLY A CA 1
ATOM 844 C C . GLY A 1 113 ? 10.134 -7.296 -13.122 1.00 56.38 113 GLY A C 1
ATOM 845 O O . GLY A 1 113 ? 11.161 -7.913 -13.403 1.00 56.38 113 GLY A O 1
ATOM 846 N N . SER A 1 114 ? 8.932 -7.638 -13.608 1.00 49.69 114 SER A N 1
ATOM 847 C CA . SER A 1 114 ? 8.728 -8.628 -14.673 1.00 49.69 114 SER A CA 1
ATOM 848 C C . SER A 1 114 ? 8.711 -8.026 -16.087 1.00 49.69 114 SER A C 1
ATOM 850 O O . SER A 1 114 ? 8.607 -8.780 -17.054 1.00 49.69 114 SER A O 1
ATOM 852 N N . ASP A 1 115 ? 8.927 -6.709 -16.226 1.00 44.75 115 ASP A N 1
ATOM 853 C CA . ASP A 1 115 ? 8.985 -5.992 -17.510 1.00 44.75 115 ASP A CA 1
ATOM 854 C C . ASP A 1 115 ? 10.323 -6.192 -18.240 1.00 44.75 115 ASP A C 1
ATOM 856 O O . ASP A 1 115 ? 11.088 -5.272 -18.538 1.00 44.75 115 ASP A O 1
ATOM 860 N N . GLY A 1 116 ? 10.591 -7.453 -18.550 1.00 50.47 116 GLY A N 1
ATOM 861 C CA . GLY A 1 116 ? 11.530 -7.878 -19.570 1.00 50.47 116 GLY A CA 1
ATOM 862 C C . GLY A 1 116 ? 10.815 -8.511 -20.757 1.00 50.47 116 GLY A C 1
ATOM 863 O O . GLY A 1 116 ? 11.321 -9.509 -21.243 1.00 50.47 116 GLY A O 1
ATOM 864 N N . GLU A 1 117 ? 9.653 -8.000 -21.183 1.00 46.62 117 GLU A N 1
ATOM 865 C CA . GLU A 1 117 ? 9.032 -8.280 -22.492 1.00 46.62 117 GLU A CA 1
ATOM 866 C C . GLU A 1 117 ? 7.794 -7.369 -22.678 1.00 46.62 117 GLU A C 1
ATOM 868 O O . GLU A 1 117 ? 6.653 -7.756 -22.441 1.00 46.62 117 GLU A O 1
ATOM 873 N N . GLU A 1 118 ? 8.012 -6.111 -23.091 1.00 46.50 118 GLU A N 1
ATOM 874 C CA . GLU A 1 118 ? 6.937 -5.310 -23.692 1.00 46.50 118 GLU A C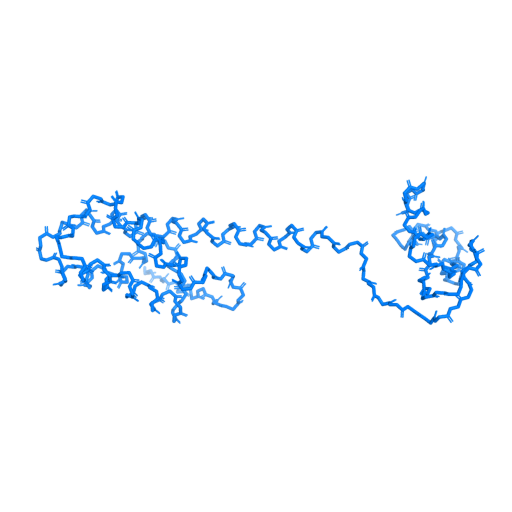A 1
ATOM 875 C C . GLU A 1 118 ? 6.563 -5.938 -25.041 1.00 46.50 118 GLU A C 1
ATOM 877 O O . GLU A 1 118 ? 7.159 -5.678 -26.091 1.00 46.50 118 GLU A O 1
ATOM 882 N N . ASP A 1 119 ? 5.559 -6.801 -24.977 1.00 47.75 119 ASP A N 1
ATOM 883 C CA . ASP A 1 119 ? 4.942 -7.506 -26.086 1.00 47.75 119 ASP A CA 1
ATOM 884 C C . ASP A 1 119 ? 4.093 -6.572 -26.948 1.00 47.75 119 ASP A C 1
ATOM 886 O O . ASP A 1 119 ? 2.867 -6.652 -27.000 1.00 47.75 119 ASP A O 1
ATOM 890 N N . GLN A 1 120 ? 4.755 -5.699 -27.700 1.00 53.50 120 GLN A N 1
ATOM 891 C CA . GLN A 1 120 ? 4.202 -5.282 -28.981 1.00 53.50 120 GLN A CA 1
ATOM 892 C C . GLN A 1 120 ? 4.467 -6.428 -29.956 1.00 53.50 120 GLN A C 1
ATOM 894 O O . GLN A 1 120 ? 5.552 -6.522 -30.529 1.00 53.50 120 GLN A O 1
ATOM 899 N N . ASP A 1 121 ? 3.496 -7.334 -30.101 1.00 62.69 121 ASP A N 1
ATOM 900 C CA . ASP A 1 121 ? 3.497 -8.331 -31.169 1.00 62.69 121 ASP A CA 1
ATOM 901 C C . ASP A 1 121 ? 3.642 -7.585 -32.507 1.00 62.69 121 ASP A C 1
ATOM 903 O O . ASP A 1 121 ? 2.696 -6.985 -33.022 1.00 62.69 121 ASP A O 1
ATOM 907 N N .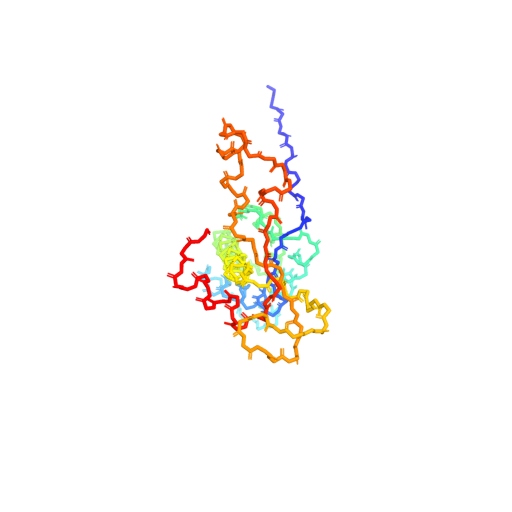 GLY A 1 122 ? 4.870 -7.544 -33.031 1.00 69.12 122 GLY A N 1
ATOM 908 C CA . GLY A 1 122 ? 5.185 -6.861 -34.277 1.00 69.12 122 GLY A CA 1
ATOM 909 C C . GLY A 1 122 ? 4.544 -7.559 -35.478 1.00 69.12 122 GLY A C 1
ATOM 910 O O . GLY A 1 122 ? 3.829 -8.556 -35.330 1.00 69.12 122 GLY A O 1
ATOM 911 N N . PRO A 1 123 ? 4.777 -7.057 -36.701 1.00 80.50 123 PRO A N 1
ATOM 912 C CA . PRO A 1 123 ? 4.158 -7.624 -37.891 1.00 80.50 123 PRO A CA 1
ATOM 913 C C . PRO A 1 123 ? 4.426 -9.130 -37.982 1.00 80.50 123 PRO A C 1
ATOM 915 O O . PRO A 1 123 ? 5.539 -9.600 -37.728 1.00 80.50 123 PRO A O 1
ATOM 918 N N . ILE A 1 124 ? 3.392 -9.890 -38.351 1.00 87.06 124 ILE A N 1
ATOM 919 C CA . ILE A 1 124 ? 3.534 -11.326 -38.587 1.00 87.06 124 ILE A CA 1
ATOM 920 C C . ILE A 1 124 ? 4.472 -11.512 -39.778 1.00 87.06 124 ILE A C 1
ATOM 922 O O . ILE A 1 124 ? 4.200 -11.029 -40.879 1.00 87.06 124 ILE A O 1
ATOM 926 N N . GLY A 1 125 ? 5.568 -12.228 -39.552 1.00 91.38 125 GLY A N 1
ATOM 927 C CA . GLY A 1 125 ? 6.560 -12.513 -40.575 1.00 91.38 125 GLY A CA 1
ATOM 928 C C . GLY A 1 125 ? 7.321 -13.802 -40.295 1.00 91.38 125 GLY A C 1
ATOM 929 O O . GLY A 1 125 ? 7.159 -14.443 -39.255 1.00 91.38 125 GLY A O 1
ATOM 930 N N . GLY A 1 126 ? 8.171 -14.193 -41.243 1.00 95.62 126 GLY A N 1
ATOM 931 C CA . GLY A 1 126 ? 9.060 -15.338 -41.077 1.00 95.62 126 GLY A CA 1
ATOM 932 C C . GLY A 1 126 ? 10.259 -14.973 -40.207 1.00 95.62 126 GLY A C 1
ATOM 933 O O . GLY A 1 126 ? 11.095 -14.179 -40.627 1.00 95.62 126 GLY A O 1
ATOM 934 N N . CYS A 1 127 ? 10.370 -15.571 -39.019 1.00 95.56 127 CYS A N 1
ATOM 935 C CA . CYS A 1 127 ? 11.529 -15.368 -38.147 1.00 95.56 127 CYS A CA 1
ATOM 936 C C . CYS A 1 127 ? 12.828 -15.796 -38.849 1.00 95.56 127 CYS A C 1
ATOM 938 O O . CYS A 1 127 ? 12.926 -16.934 -39.308 1.00 95.56 127 CYS A O 1
ATOM 940 N N . VAL A 1 128 ? 13.858 -14.940 -38.853 1.00 95.94 128 VAL A N 1
ATOM 941 C CA . VAL A 1 128 ? 15.119 -15.247 -39.562 1.00 95.94 128 VAL A CA 1
ATOM 942 C C . VAL A 1 128 ? 15.915 -16.408 -38.954 1.00 95.94 128 VAL A C 1
ATOM 944 O O . VAL A 1 128 ? 16.759 -16.988 -39.629 1.00 95.94 128 VAL A O 1
ATOM 947 N N . MET A 1 129 ? 15.653 -16.762 -37.690 1.00 94.69 129 MET A N 1
ATOM 948 C CA . MET A 1 129 ? 16.325 -17.875 -37.011 1.00 94.69 129 MET A CA 1
ATOM 949 C C . MET A 1 129 ? 15.598 -19.209 -37.195 1.00 94.69 129 MET A C 1
ATOM 951 O O . MET A 1 129 ? 16.233 -20.210 -37.510 1.00 94.69 129 MET A O 1
ATOM 955 N N . CYS A 1 130 ? 14.279 -19.249 -36.968 1.00 95.81 130 CYS A N 1
ATOM 956 C CA . CYS A 1 130 ? 13.513 -20.504 -36.962 1.00 95.81 130 CYS A CA 1
ATOM 957 C C . CYS A 1 130 ? 12.557 -20.684 -38.152 1.00 95.81 130 CYS A C 1
ATOM 959 O O . CYS A 1 130 ? 11.958 -21.749 -38.286 1.00 95.81 130 CYS A O 1
ATOM 961 N N . GLY A 1 131 ? 12.364 -19.660 -38.987 1.00 94.31 131 GLY A N 1
ATOM 962 C CA . GLY A 1 131 ? 11.518 -19.692 -40.186 1.00 94.31 131 GLY A CA 1
ATOM 963 C C . GLY A 1 131 ? 10.002 -19.695 -39.945 1.00 94.31 131 GLY A C 1
ATOM 964 O O . GLY A 1 131 ? 9.235 -19.660 -40.905 1.00 94.31 131 GLY A O 1
ATOM 965 N N . ARG A 1 132 ? 9.538 -19.736 -38.689 1.00 94.75 132 ARG A N 1
ATOM 966 C CA . ARG A 1 132 ? 8.101 -19.761 -38.358 1.00 94.75 132 ARG A CA 1
ATOM 967 C C . ARG A 1 132 ? 7.440 -18.407 -38.637 1.00 94.75 132 ARG A C 1
ATOM 969 O O . ARG A 1 132 ? 8.051 -17.372 -38.382 1.00 94.75 132 ARG A O 1
ATOM 976 N N . GLN A 1 133 ? 6.190 -18.444 -39.107 1.00 94.62 133 GLN A N 1
ATOM 977 C CA . GLN A 1 133 ? 5.327 -17.272 -39.301 1.00 94.62 133 GLN A CA 1
ATOM 978 C C . GLN A 1 133 ? 4.692 -16.873 -37.967 1.00 94.62 133 GLN A C 1
ATOM 980 O O . GLN A 1 133 ? 3.756 -17.532 -37.518 1.00 94.62 133 GLN A O 1
ATOM 985 N N . MET A 1 134 ? 5.237 -15.853 -37.306 1.00 90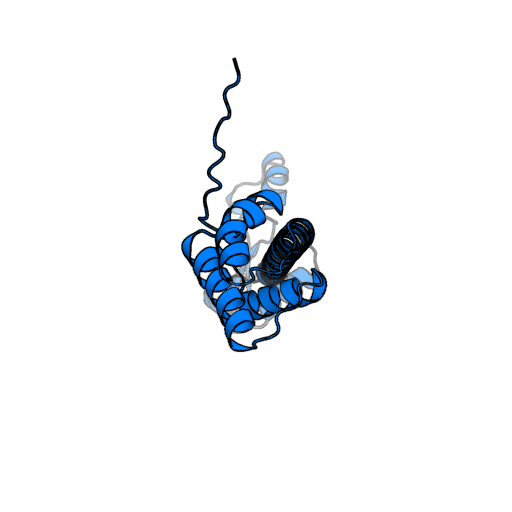.94 134 MET A N 1
ATOM 986 C CA . MET A 1 134 ? 4.800 -15.390 -35.980 1.00 90.94 134 MET A CA 1
ATOM 987 C C . MET A 1 134 ? 5.025 -13.876 -35.852 1.00 90.94 134 MET A C 1
ATOM 989 O O . MET A 1 134 ? 5.742 -13.313 -36.684 1.00 90.94 134 MET A O 1
ATOM 993 N N . PRO A 1 135 ? 4.453 -13.212 -34.833 1.00 90.31 135 PRO A N 1
ATOM 994 C CA . PRO A 1 135 ? 4.842 -11.852 -34.488 1.00 90.31 135 PRO A CA 1
ATOM 995 C C . PRO A 1 135 ? 6.351 -11.759 -34.257 1.00 90.31 135 PRO A C 1
ATOM 997 O O . PRO A 1 135 ? 6.944 -12.591 -33.554 1.00 90.31 135 PRO A O 1
ATOM 1000 N N . LEU A 1 136 ? 6.977 -10.780 -34.904 1.00 92.12 136 LEU A N 1
ATOM 1001 C CA . LEU A 1 136 ? 8.415 -10.558 -34.825 1.00 92.12 136 LEU A CA 1
ATOM 1002 C C . LEU A 1 136 ? 8.732 -9.343 -33.958 1.00 92.12 136 LEU A C 1
ATOM 1004 O O . LEU A 1 136 ? 7.984 -8.375 -33.900 1.00 92.12 136 LEU A O 1
ATOM 1008 N N . THR A 1 137 ? 9.886 -9.406 -33.313 1.00 91.69 137 THR A N 1
ATOM 1009 C CA . THR A 1 137 ? 10.484 -8.335 -32.522 1.00 91.69 137 THR A CA 1
ATOM 1010 C C . THR A 1 137 ? 11.866 -8.036 -33.094 1.00 91.69 137 THR A C 1
ATOM 1012 O O . THR A 1 137 ? 12.570 -8.949 -33.538 1.00 91.69 137 THR A O 1
ATOM 1015 N N . PHE A 1 138 ? 12.256 -6.762 -33.105 1.00 92.00 138 PHE A N 1
ATOM 1016 C CA . PHE A 1 138 ? 13.541 -6.341 -33.654 1.00 92.00 138 PHE A CA 1
ATOM 1017 C C . PHE A 1 138 ? 14.650 -6.473 -32.604 1.00 92.00 138 PHE A C 1
ATOM 1019 O O . PHE A 1 138 ? 14.682 -5.736 -31.616 1.00 92.00 138 PHE A O 1
ATOM 1026 N N . HIS A 1 139 ? 15.590 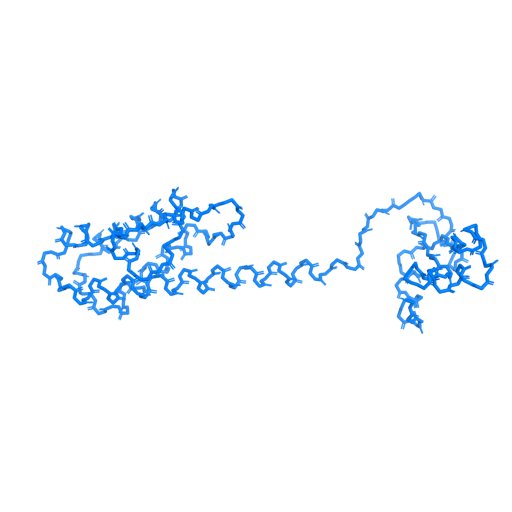-7.384 -32.836 1.00 90.38 139 HIS A N 1
ATOM 1027 C CA . HIS A 1 139 ? 16.765 -7.576 -31.994 1.00 90.38 139 HIS A CA 1
ATOM 1028 C C . HIS A 1 139 ? 17.958 -6.787 -32.546 1.00 90.38 139 HIS A C 1
ATOM 1030 O O . HIS A 1 139 ? 18.350 -6.971 -33.699 1.00 90.38 139 HIS A O 1
ATOM 1036 N N . HIS A 1 140 ? 18.570 -5.926 -31.729 1.00 91.31 140 HIS A N 1
ATOM 1037 C CA . HIS A 1 140 ? 19.733 -5.135 -32.145 1.00 91.31 140 HIS A CA 1
ATOM 1038 C C . HIS A 1 140 ? 21.007 -5.981 -32.094 1.00 91.31 140 HIS A C 1
ATOM 1040 O O . HIS A 1 140 ? 21.311 -6.585 -31.071 1.00 91.31 140 HIS A O 1
ATOM 1046 N N . LEU A 1 141 ? 21.805 -5.953 -33.165 1.00 91.12 141 LEU A N 1
ATOM 1047 C CA . LEU A 1 141 ? 23.111 -6.626 -33.185 1.00 91.12 141 LEU A CA 1
ATOM 1048 C C . LEU A 1 141 ? 24.165 -5.880 -32.353 1.00 91.12 141 LEU A C 1
ATOM 1050 O O . LEU A 1 141 ? 25.148 -6.478 -31.927 1.00 91.12 141 LEU A O 1
ATOM 1054 N N . ILE A 1 142 ? 23.988 -4.569 -32.159 1.00 88.88 142 ILE A N 1
ATOM 1055 C CA . ILE A 1 142 ? 24.806 -3.745 -31.266 1.00 88.88 142 ILE A CA 1
ATOM 1056 C C . ILE A 1 142 ? 23.870 -3.147 -30.208 1.00 88.88 142 ILE A C 1
ATOM 1058 O O . ILE A 1 142 ? 23.038 -2.302 -30.567 1.00 88.88 142 ILE A O 1
ATOM 1062 N N . PRO A 1 143 ? 24.006 -3.539 -28.929 1.00 87.50 143 PRO A N 1
ATOM 1063 C CA . PRO A 1 143 ? 23.190 -3.021 -27.834 1.00 87.50 143 PRO A CA 1
ATOM 1064 C C . PRO A 1 143 ? 23.193 -1.496 -27.755 1.00 87.50 143 PRO A C 1
ATOM 1066 O O . PRO A 1 143 ? 24.199 -0.832 -28.020 1.00 87.50 143 PRO A O 1
ATOM 1069 N N . ARG A 1 144 ? 22.036 -0.908 -27.442 1.00 86.12 144 ARG A N 1
ATOM 1070 C CA . ARG A 1 144 ? 21.857 0.555 -27.460 1.00 86.12 144 ARG A CA 1
ATOM 1071 C C . ARG A 1 144 ? 22.696 1.267 -26.400 1.00 86.12 144 ARG A C 1
ATOM 1073 O O . ARG A 1 144 ? 23.175 2.374 -26.642 1.00 86.12 144 ARG A O 1
ATOM 1080 N N . ASP A 1 145 ? 22.911 0.628 -25.261 1.00 85.81 145 ASP A N 1
ATOM 1081 C CA . ASP A 1 145 ? 23.758 1.097 -24.163 1.00 85.81 145 ASP A CA 1
ATOM 1082 C C . ASP A 1 145 ? 25.226 1.300 -24.604 1.00 85.81 145 ASP A C 1
ATOM 1084 O O . ASP A 1 145 ? 25.866 2.289 -24.232 1.00 85.81 145 ASP A O 1
ATOM 1088 N N . VAL A 1 146 ? 25.745 0.453 -25.502 1.00 86.94 146 VAL A N 1
ATOM 1089 C CA . VAL A 1 146 ? 27.107 0.583 -26.042 1.00 86.94 146 VAL A CA 1
ATOM 1090 C C . VAL A 1 146 ? 27.201 1.504 -27.261 1.00 86.94 146 VAL A C 1
ATOM 1092 O O . VAL A 1 146 ? 28.316 1.817 -27.701 1.00 86.94 146 VAL A O 1
ATOM 1095 N N . HIS A 1 147 ? 26.088 2.025 -27.799 1.00 89.38 147 HIS A N 1
ATOM 1096 C CA . HIS A 1 147 ? 26.114 2.914 -28.975 1.00 89.38 147 HIS A CA 1
ATOM 1097 C C . HIS A 1 147 ? 27.019 4.124 -28.759 1.00 89.38 147 HIS A C 1
ATOM 1099 O O . HIS A 1 147 ? 27.789 4.478 -29.650 1.00 89.38 147 HIS A O 1
ATOM 1105 N N . ALA A 1 148 ? 26.996 4.739 -27.574 1.00 87.00 148 ALA A N 1
ATOM 1106 C CA . ALA A 1 148 ? 27.851 5.885 -27.262 1.00 87.00 148 ALA A CA 1
ATOM 1107 C C . ALA A 1 148 ? 29.353 5.558 -27.388 1.00 87.00 148 ALA A C 1
ATOM 1109 O O . ALA A 1 148 ? 30.137 6.392 -27.846 1.00 87.00 148 ALA A O 1
ATOM 1110 N N . LYS A 1 149 ? 29.759 4.332 -27.035 1.00 88.44 149 LYS A N 1
ATOM 1111 C CA . LYS A 1 149 ? 31.141 3.846 -27.165 1.00 88.44 149 LYS A CA 1
ATOM 1112 C C . LYS A 1 149 ? 31.514 3.608 -28.628 1.00 88.44 149 LYS A C 1
ATOM 1114 O O . LYS A 1 149 ? 32.605 3.993 -29.044 1.00 88.44 149 LYS A O 1
ATOM 1119 N N . TYR A 1 150 ? 30.622 3.006 -29.411 1.00 88.12 150 TYR A N 1
ATOM 1120 C CA . TYR A 1 150 ? 30.892 2.679 -30.813 1.00 88.12 150 TYR A CA 1
ATOM 1121 C C . TYR A 1 150 ? 30.784 3.882 -31.760 1.00 88.12 150 TYR A C 1
ATOM 1123 O O . TYR A 1 150 ? 31.550 3.953 -32.720 1.00 88.12 150 TYR A O 1
ATOM 1131 N N . LYS A 1 151 ? 29.963 4.895 -31.447 1.00 89.19 151 LYS A N 1
ATOM 1132 C CA . LYS A 1 151 ? 29.967 6.191 -32.159 1.00 89.19 151 LYS A CA 1
ATOM 1133 C C . LYS A 1 151 ? 31.353 6.842 -32.152 1.00 89.19 151 LYS A C 1
ATOM 1135 O O . LYS A 1 151 ? 31.805 7.351 -33.171 1.00 89.19 151 LYS A O 1
ATOM 1140 N N . ARG A 1 152 ? 32.082 6.756 -31.029 1.00 88.25 152 ARG A N 1
ATOM 1141 C CA . ARG A 1 152 ? 33.465 7.268 -30.908 1.00 88.25 152 ARG A CA 1
ATOM 1142 C C . ARG A 1 152 ? 34.480 6.493 -31.756 1.00 88.25 152 ARG A C 1
ATOM 1144 O O . ARG A 1 152 ? 35.582 6.982 -31.969 1.00 88.25 152 ARG A O 1
ATOM 1151 N N . ARG A 1 153 ? 34.121 5.299 -32.237 1.00 86.31 153 ARG A N 1
ATOM 1152 C CA . ARG A 1 153 ? 34.925 4.459 -33.141 1.00 86.31 153 ARG A CA 1
ATOM 1153 C C . ARG A 1 153 ? 34.517 4.624 -34.610 1.00 86.31 153 ARG A C 1
ATOM 1155 O O . ARG A 1 153 ? 34.801 3.748 -35.417 1.00 86.31 153 ARG A O 1
ATOM 1162 N N . ALA A 1 154 ? 33.856 5.735 -34.938 1.00 89.00 154 ALA A N 1
ATOM 1163 C CA . ALA A 1 154 ? 33.402 6.095 -36.279 1.00 89.00 154 ALA A CA 1
ATOM 1164 C C . ALA A 1 154 ? 32.323 5.173 -36.883 1.00 89.00 154 ALA A C 1
ATOM 1166 O O . ALA A 1 154 ? 32.153 5.161 -38.101 1.00 89.00 154 ALA A O 1
ATOM 1167 N N . LEU A 1 155 ? 31.560 4.435 -36.060 1.00 89.06 155 LEU A N 1
ATOM 1168 C CA . LEU A 1 155 ? 30.362 3.755 -36.558 1.00 89.06 155 LEU A CA 1
ATOM 1169 C C . LEU A 1 155 ? 29.243 4.770 -36.806 1.00 89.06 155 LEU A C 1
ATOM 1171 O O . LEU A 1 155 ? 28.956 5.622 -35.960 1.00 89.06 155 LEU A O 1
ATOM 1175 N N . THR A 1 156 ? 28.588 4.650 -37.958 1.00 91.12 156 THR A N 1
ATOM 1176 C CA . THR A 1 156 ? 27.436 5.479 -38.318 1.00 91.12 156 THR A CA 1
ATOM 1177 C C . THR A 1 156 ? 26.197 5.065 -37.528 1.00 91.12 156 THR A C 1
ATOM 1179 O O . THR A 1 156 ? 26.092 3.943 -37.031 1.00 91.12 156 THR A O 1
ATOM 1182 N N . ALA A 1 157 ? 25.213 5.963 -37.431 1.00 86.38 157 ALA A N 1
ATOM 1183 C CA . ALA A 1 157 ? 23.930 5.641 -36.807 1.00 86.38 157 ALA A CA 1
ATOM 1184 C C . ALA A 1 157 ? 23.251 4.432 -37.477 1.00 86.38 157 ALA A C 1
ATOM 1186 O O . ALA A 1 157 ? 22.677 3.598 -36.787 1.00 86.38 157 ALA A O 1
ATOM 1187 N N . GLU A 1 158 ? 23.366 4.298 -38.797 1.00 88.69 158 GLU A N 1
ATOM 1188 C CA . GLU A 1 158 ? 22.834 3.153 -39.539 1.00 88.69 158 GLU A CA 1
ATOM 1189 C C . GLU A 1 158 ? 23.499 1.836 -39.116 1.00 88.69 158 GLU A C 1
ATOM 1191 O O . GLU A 1 158 ? 22.814 0.850 -38.867 1.00 88.69 158 GLU A O 1
ATOM 1196 N N . GLN A 1 159 ? 24.828 1.819 -38.961 1.00 89.69 159 GLN A N 1
ATOM 1197 C CA . GLN A 1 159 ? 25.560 0.627 -38.522 1.00 89.69 159 GLN A CA 1
ATOM 1198 C C . GLN A 1 159 ? 25.179 0.198 -37.101 1.00 89.69 159 GLN A C 1
ATOM 1200 O O . GLN A 1 159 ? 25.096 -0.996 -36.827 1.00 89.69 159 GLN A O 1
ATOM 1205 N N . LEU A 1 160 ? 24.934 1.163 -36.213 1.00 90.12 160 LEU A N 1
ATOM 1206 C CA . LEU A 1 160 ? 24.549 0.915 -34.821 1.00 90.12 160 LEU A CA 1
ATOM 1207 C C . LEU A 1 160 ? 23.118 0.396 -34.681 1.00 90.12 160 LEU A C 1
ATOM 1209 O O . LEU A 1 160 ? 22.833 -0.372 -33.769 1.00 90.12 160 LEU A O 1
ATOM 1213 N N . ASN A 1 161 ? 22.230 0.791 -35.592 1.00 90.38 161 ASN A N 1
ATOM 1214 C CA . ASN A 1 161 ? 20.838 0.348 -35.606 1.00 90.38 161 ASN A CA 1
ATOM 1215 C C . ASN A 1 161 ? 20.621 -0.927 -36.434 1.00 90.38 161 ASN A C 1
ATOM 1217 O O . ASN A 1 161 ? 19.481 -1.269 -36.728 1.00 90.38 161 ASN A O 1
ATOM 1221 N N . ARG A 1 162 ? 21.682 -1.648 -36.821 1.00 92.44 162 ARG A N 1
ATOM 1222 C CA . ARG A 1 162 ? 21.527 -2.957 -37.466 1.00 92.44 162 ARG A CA 1
ATOM 1223 C C . ARG A 1 162 ? 20.943 -3.967 -36.485 1.00 92.44 162 ARG A C 1
ATOM 1225 O O . ARG A 1 162 ? 21.378 -4.064 -35.337 1.00 92.44 162 ARG A O 1
ATOM 1232 N N . GLY A 1 163 ? 20.000 -4.753 -36.976 1.00 93.00 163 GLY A N 1
ATOM 1233 C CA . GLY A 1 163 ? 19.277 -5.747 -36.202 1.00 93.00 163 GLY A CA 1
ATOM 1234 C C . GLY A 1 163 ? 18.643 -6.800 -37.093 1.00 93.00 163 GLY A C 1
ATOM 1235 O O . GLY A 1 163 ? 18.804 -6.773 -38.316 1.00 93.00 163 GLY A O 1
ATOM 1236 N N . ILE A 1 164 ? 17.953 -7.734 -36.455 1.00 94.25 164 ILE A N 1
ATOM 1237 C CA . ILE A 1 164 ? 17.237 -8.827 -37.102 1.00 94.25 164 ILE A CA 1
ATOM 1238 C C . ILE A 1 164 ? 15.834 -8.959 -36.516 1.00 94.25 164 ILE A C 1
ATOM 1240 O O . ILE A 1 164 ? 15.643 -8.770 -35.316 1.00 94.25 164 ILE A O 1
ATOM 1244 N N . ASP A 1 165 ? 14.873 -9.339 -37.353 1.00 94.38 165 ASP A N 1
ATOM 1245 C CA . ASP A 1 165 ? 13.508 -9.620 -36.916 1.00 94.38 165 ASP A CA 1
ATOM 1246 C C . ASP A 1 165 ? 13.369 -11.091 -36.512 1.00 94.38 165 ASP A C 1
ATOM 1248 O O . ASP A 1 165 ? 13.508 -12.022 -37.319 1.00 94.38 165 ASP A O 1
ATOM 1252 N N . VAL A 1 166 ? 13.104 -11.316 -35.228 1.00 93.56 166 VAL A N 1
ATOM 1253 C CA . VAL A 1 166 ? 13.016 -12.650 -34.628 1.00 93.56 166 VAL A CA 1
ATOM 1254 C C . VAL A 1 166 ? 11.761 -12.782 -33.781 1.00 93.56 166 VAL A C 1
ATOM 1256 O O . VAL A 1 166 ? 11.266 -11.811 -33.217 1.00 93.56 166 VAL A O 1
ATOM 1259 N N . CYS A 1 167 ? 11.221 -13.993 -33.678 1.00 93.81 167 CYS A N 1
ATOM 1260 C CA . CYS A 1 167 ? 10.104 -14.233 -32.773 1.00 93.81 167 CYS A CA 1
ATOM 1261 C C . CYS A 1 167 ? 10.562 -14.212 -31.309 1.00 93.81 167 CYS A C 1
ATOM 1263 O O . CYS A 1 167 ? 11.725 -14.519 -31.034 1.00 93.81 167 CYS A O 1
ATOM 1265 N N . ARG A 1 168 ? 9.637 -13.937 -30.379 1.00 90.06 168 ARG A N 1
ATOM 1266 C CA . ARG A 1 168 ? 9.909 -13.882 -28.930 1.00 90.06 168 ARG A CA 1
ATOM 1267 C C . ARG A 1 168 ? 10.754 -15.063 -28.421 1.00 90.06 168 ARG A C 1
ATOM 1269 O O . ARG A 1 168 ? 11.834 -14.802 -27.911 1.00 90.06 168 ARG A O 1
ATOM 1276 N N . PRO A 1 169 ? 10.426 -16.347 -28.685 1.00 91.62 169 PRO A N 1
ATOM 1277 C CA . PRO A 1 169 ? 11.257 -17.461 -28.209 1.00 91.62 169 PRO A CA 1
ATOM 1278 C C . PRO A 1 169 ? 12.708 -17.436 -28.713 1.00 91.62 169 PRO A C 1
ATOM 1280 O O . PRO A 1 169 ? 13.627 -17.796 -27.980 1.00 91.62 169 PRO A O 1
ATOM 1283 N N . CYS A 1 170 ? 12.929 -17.029 -29.968 1.00 93.50 170 CYS A N 1
ATOM 1284 C CA . CYS A 1 170 ? 14.276 -16.883 -30.518 1.00 93.50 170 CYS A CA 1
ATOM 1285 C C . CYS A 1 170 ? 14.991 -15.663 -29.927 1.00 93.50 170 CYS A C 1
ATOM 1287 O O . CYS A 1 170 ? 16.185 -15.742 -29.656 1.00 93.50 170 CYS A O 1
ATOM 1289 N N . HIS A 1 171 ? 14.265 -14.573 -29.684 1.00 91.81 171 HIS A N 1
ATOM 1290 C CA . HIS A 1 171 ? 14.789 -13.378 -29.034 1.00 91.81 171 HIS A CA 1
ATOM 1291 C C . HIS A 1 171 ? 15.265 -13.683 -27.607 1.00 91.81 171 HIS A C 1
ATOM 1293 O O . HIS A 1 171 ? 16.429 -13.435 -27.285 1.00 91.81 171 HIS A O 1
ATOM 1299 N N . SER A 1 172 ? 14.424 -14.321 -26.785 1.00 88.69 172 SER A N 1
ATOM 1300 C CA . SER A 1 172 ? 14.788 -14.718 -25.421 1.00 88.69 172 SER A CA 1
ATOM 1301 C C . SER A 1 172 ? 15.937 -15.740 -25.426 1.00 88.69 172 SER A C 1
ATOM 1303 O O . SER A 1 172 ? 16.780 -15.733 -24.531 1.00 88.69 172 SER A O 1
ATOM 1305 N N . ALA A 1 173 ? 16.029 -16.609 -26.444 1.00 90.88 173 ALA A N 1
ATOM 1306 C CA . ALA A 1 173 ? 17.159 -17.528 -26.599 1.00 90.88 173 ALA A CA 1
ATOM 1307 C C . ALA A 1 173 ? 18.483 -16.803 -26.900 1.00 90.88 173 ALA A C 1
ATOM 1309 O O . ALA A 1 173 ? 19.514 -17.204 -26.356 1.00 90.88 173 ALA A O 1
ATOM 1310 N N . ILE A 1 174 ? 18.468 -15.740 -27.718 1.00 90.25 174 ILE A N 1
ATOM 1311 C CA . ILE A 1 174 ? 19.655 -14.906 -27.958 1.00 90.25 174 ILE A CA 1
ATOM 1312 C C . ILE A 1 174 ? 20.115 -14.280 -26.642 1.00 90.25 174 ILE A C 1
ATOM 1314 O O . ILE A 1 174 ? 21.255 -14.512 -26.258 1.00 90.25 174 ILE A O 1
ATOM 1318 N N . HIS A 1 175 ? 19.225 -13.588 -25.920 1.00 88.00 175 HIS A N 1
ATOM 1319 C CA . HIS A 1 175 ? 19.566 -12.927 -24.652 1.00 88.00 175 HIS A CA 1
ATOM 1320 C C . HIS A 1 175 ? 20.004 -13.898 -23.553 1.00 88.00 175 HIS A C 1
ATOM 1322 O O . HIS A 1 175 ? 20.824 -13.553 -22.714 1.00 88.00 175 HIS A O 1
ATOM 1328 N N . ARG A 1 176 ? 19.501 -15.138 -23.562 1.00 85.31 176 ARG A N 1
ATOM 1329 C CA . ARG A 1 176 ? 19.961 -16.181 -22.633 1.00 85.31 176 ARG A CA 1
ATOM 1330 C C . ARG A 1 176 ? 21.357 -16.708 -22.973 1.00 85.31 176 ARG A C 1
ATOM 1332 O O . ARG A 1 176 ? 22.057 -17.183 -22.086 1.00 85.31 176 ARG A O 1
ATOM 1339 N N . THR A 1 177 ? 21.722 -16.717 -24.254 1.00 87.38 177 THR A N 1
ATOM 1340 C CA . THR A 1 177 ? 22.996 -17.289 -24.726 1.00 87.38 177 THR A CA 1
ATOM 1341 C C . THR A 1 177 ? 24.106 -16.242 -24.760 1.00 87.38 177 THR A C 1
ATOM 1343 O O . THR A 1 177 ? 25.271 -16.566 -24.534 1.00 87.38 177 THR A O 1
ATOM 1346 N N . TYR A 1 178 ? 23.743 -14.996 -25.047 1.00 78.25 178 TYR A N 1
ATOM 1347 C CA . TYR A 1 178 ? 24.639 -13.863 -25.174 1.00 78.25 178 TYR A CA 1
ATOM 1348 C C . TYR A 1 178 ? 24.042 -12.687 -24.403 1.00 78.25 178 TYR A C 1
ATOM 1350 O O . TYR A 1 178 ? 22.975 -12.187 -24.763 1.00 78.25 178 TYR A O 1
ATOM 1358 N N . ASP A 1 179 ? 24.747 -12.246 -23.362 1.00 59.09 179 ASP A N 1
ATOM 1359 C CA . ASP A 1 179 ? 24.430 -10.990 -22.691 1.00 59.09 179 ASP A CA 1
ATOM 1360 C C . ASP A 1 179 ? 24.654 -9.847 -23.688 1.00 59.09 179 ASP A C 1
ATOM 1362 O O . ASP A 1 179 ? 25.735 -9.724 -24.275 1.00 59.09 179 ASP A O 1
ATOM 1366 N N . ASN A 1 180 ? 23.616 -9.041 -23.892 1.00 54.88 180 ASN A N 1
ATOM 1367 C CA . ASN A 1 180 ? 23.649 -7.836 -24.713 1.00 54.88 180 ASN A CA 1
ATOM 1368 C C . ASN A 1 180 ? 23.437 -6.632 -23.805 1.00 54.88 180 ASN A C 1
ATOM 1370 O O . ASN A 1 180 ? 22.386 -6.619 -23.124 1.00 54.88 180 ASN A O 1
#

Radius of gyration: 27.99 Å; chains: 1; bounding box: 56×54×71 Å

pLDDT: mean 85.76, std 17.02, range [32.56, 98.12]

Foldseek 3Di:
DDDDDDDLPDPPPFDFDDLVLQLVQLLVLLVQLVPDDPDVVLSSVSSVLSSVCCVPRNAQPALVSLLVSCVVVCCVSPVPDDSSSSSSSSHSSNVSRVVVRVVVVVVVVVVVVVPPDPPPQADQDQAPPPGDRGRWDWAFPADPVCVVVVVVVVDDPVNRRDTGTHDPVVNVVCCVVDPD

Secondary structure (DSSP, 8-state):
-----------SS--PPPHHHHHHHHHHHHHHS------HHHHHHHHHHHHHHHHHH-S-SSHHHHHHHHHHHHHHH-TT--HHHHHHHHHHHHHHHHHHHHHHHHHHHHHHTT-S-------EEE-TTT--EEEEEEEESS-TTTHHHHHTTT--HHHHT-EEEEEHHHHHHHHHHS--

Organism: Chlamydomonas incerta (NCBI:txid51695)